Protein AF-A0A183A0C7-F1 (afdb_monomer_lite)

pLDDT: mean 89.94, std 7.43, range [54.19, 96.56]

Radius of gyration: 17.87 Å; chains: 1; bounding box: 34×26×5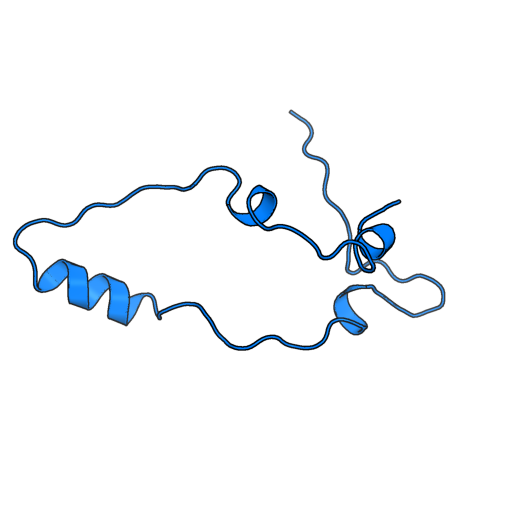0 Å

Structure (mmCIF, N/CA/C/O backbone):
data_AF-A0A183A0C7-F1
#
_entry.id   AF-A0A183A0C7-F1
#
loop_
_atom_site.group_PDB
_atom_site.id
_atom_site.type_symbol
_atom_site.label_atom_id
_atom_site.label_alt_id
_atom_site.label_comp_id
_atom_site.label_asym_id
_atom_site.label_entity_id
_atom_site.label_seq_id
_atom_site.pdbx_PDB_ins_code
_atom_site.Cartn_x
_atom_site.Cartn_y
_atom_site.Cartn_z
_atom_site.occupancy
_atom_site.B_iso_or_equiv
_atom_site.auth_seq_id
_atom_site.auth_comp_id
_atom_site.auth_asym_id
_atom_site.auth_atom_id
_atom_site.pdbx_PDB_model_num
ATOM 1 N N . MET A 1 1 ? -13.758 16.977 -13.939 1.00 60.50 1 MET A N 1
ATOM 2 C CA . MET A 1 1 ? -12.419 16.881 -13.318 1.00 60.50 1 MET A CA 1
ATOM 3 C C . MET A 1 1 ? -11.737 15.660 -13.904 1.00 60.50 1 MET A C 1
ATOM 5 O O . MET A 1 1 ? -12.306 14.581 -13.811 1.00 60.50 1 MET A O 1
ATOM 9 N N . THR A 1 2 ? -10.591 15.826 -14.556 1.00 70.00 2 THR A N 1
ATOM 10 C CA . THR A 1 2 ? -9.851 14.711 -15.164 1.00 70.00 2 THR A CA 1
ATOM 11 C C . THR A 1 2 ? -8.752 14.284 -14.197 1.00 70.00 2 THR A C 1
ATOM 13 O O . THR A 1 2 ? -7.910 15.103 -13.841 1.00 70.00 2 THR A O 1
ATOM 16 N N . ARG A 1 3 ? -8.780 13.027 -13.740 1.00 79.25 3 ARG A N 1
ATOM 17 C CA . ARG A 1 3 ? -7.747 12.427 -12.883 1.00 79.25 3 ARG A CA 1
ATOM 18 C C . ARG A 1 3 ? -6.752 11.683 -13.766 1.00 79.25 3 ARG A C 1
ATOM 20 O O . ARG A 1 3 ? -7.165 10.859 -14.575 1.00 79.25 3 ARG A O 1
ATOM 27 N N . VAL A 1 4 ? -5.461 11.959 -13.600 1.00 82.94 4 VAL A N 1
ATOM 28 C CA . VAL A 1 4 ? -4.402 11.211 -14.289 1.00 82.94 4 VAL A CA 1
ATOM 29 C C . VAL A 1 4 ? -4.306 9.819 -13.666 1.00 82.94 4 VAL A C 1
ATOM 31 O O . VAL A 1 4 ? -4.173 9.684 -12.450 1.00 82.94 4 VAL A O 1
ATOM 34 N N . THR A 1 5 ? -4.404 8.781 -14.493 1.00 82.88 5 THR A N 1
ATOM 35 C CA . THR A 1 5 ? -4.238 7.383 -14.084 1.00 82.88 5 THR A CA 1
ATOM 36 C C . THR A 1 5 ? -3.121 6.753 -14.898 1.00 82.88 5 THR A C 1
ATOM 38 O O . THR A 1 5 ? -3.144 6.829 -16.124 1.00 82.88 5 THR A O 1
ATOM 41 N N . PHE A 1 6 ? -2.168 6.118 -14.221 1.00 86.81 6 PHE A N 1
ATOM 42 C CA . PHE A 1 6 ? -1.114 5.347 -14.872 1.00 86.81 6 PHE A CA 1
ATOM 43 C C . PHE A 1 6 ? -1.620 3.931 -15.149 1.00 86.81 6 PHE A C 1
ATOM 45 O O . PHE A 1 6 ? -2.072 3.245 -14.231 1.00 86.81 6 PHE A O 1
ATOM 52 N N . ASP A 1 7 ? -1.553 3.498 -16.407 1.00 90.25 7 ASP A N 1
ATOM 53 C CA . ASP A 1 7 ? -1.866 2.120 -16.777 1.00 90.25 7 ASP A CA 1
ATOM 54 C C . ASP A 1 7 ? -0.631 1.233 -16.576 1.00 90.25 7 ASP A C 1
ATOM 56 O O . ASP A 1 7 ? 0.123 0.945 -17.503 1.00 90.25 7 ASP A O 1
ATOM 60 N N . CYS A 1 8 ? -0.413 0.798 -15.336 1.00 90.31 8 CYS A N 1
ATOM 61 C CA . CYS A 1 8 ? 0.694 -0.097 -14.991 1.00 90.31 8 CYS A CA 1
ATOM 62 C C . CYS A 1 8 ? 0.525 -1.526 -15.553 1.00 90.31 8 CYS A C 1
ATOM 64 O O . CYS A 1 8 ? 1.436 -2.348 -15.412 1.00 90.31 8 CYS A O 1
ATOM 66 N N . ALA A 1 9 ? -0.628 -1.836 -16.160 1.00 92.69 9 ALA A N 1
ATOM 67 C CA . ALA A 1 9 ? -0.902 -3.100 -16.839 1.00 92.69 9 ALA A CA 1
ATOM 68 C C . ALA A 1 9 ? -0.642 -3.026 -18.355 1.00 92.69 9 ALA A C 1
ATOM 70 O O . ALA A 1 9 ? -0.589 -4.071 -19.013 1.00 92.69 9 ALA A O 1
ATOM 71 N N . ALA A 1 10 ? -0.445 -1.823 -18.908 1.00 93.31 10 ALA A N 1
ATOM 72 C CA . ALA A 1 10 ? -0.066 -1.641 -20.299 1.00 93.31 10 ALA A CA 1
ATOM 73 C C . ALA A 1 10 ? 1.247 -2.373 -20.597 1.00 93.31 10 ALA A C 1
ATOM 75 O O . ALA A 1 10 ? 2.220 -2.303 -19.841 1.00 93.31 10 ALA A O 1
ATOM 76 N N . LYS A 1 11 ? 1.269 -3.084 -21.727 1.00 93.62 11 LYS A N 1
ATOM 77 C CA . LYS A 1 11 ? 2.426 -3.871 -22.150 1.00 93.62 11 LYS A CA 1
ATOM 78 C C . LYS A 1 11 ? 3.257 -3.106 -23.167 1.00 93.62 11 LYS A C 1
ATOM 80 O O . LYS A 1 11 ? 2.743 -2.688 -24.201 1.00 93.62 11 LYS A O 1
ATOM 85 N N . TYR A 1 12 ? 4.559 -3.037 -22.926 1.00 89.31 12 TYR A N 1
ATOM 86 C CA . TYR A 1 12 ? 5.557 -2.622 -23.904 1.00 89.31 12 TYR A CA 1
ATOM 87 C C . TYR A 1 12 ? 6.571 -3.749 -24.088 1.00 89.31 12 TYR A C 1
ATOM 89 O O . TYR A 1 12 ? 7.042 -4.334 -23.115 1.00 89.31 12 TYR A O 1
ATOM 97 N N . ALA A 1 13 ? 6.861 -4.107 -25.341 1.00 93.19 13 ALA A N 1
ATOM 98 C CA . ALA A 1 13 ? 7.706 -5.259 -25.673 1.00 93.19 13 ALA A CA 1
ATOM 99 C C . ALA A 1 13 ? 7.287 -6.563 -24.945 1.00 93.19 13 ALA A C 1
ATOM 101 O O . ALA A 1 13 ? 8.124 -7.366 -24.542 1.00 93.19 13 ALA A O 1
ATOM 102 N N . GLY A 1 14 ? 5.976 -6.761 -24.756 1.00 93.56 14 GLY A N 1
ATOM 103 C CA . GLY A 1 14 ? 5.412 -7.936 -24.080 1.00 93.56 14 GLY A CA 1
ATOM 104 C C . GLY A 1 14 ? 5.464 -7.908 -22.548 1.00 93.56 14 GLY A C 1
ATOM 105 O O . GLY A 1 14 ? 5.060 -8.887 -21.927 1.00 93.56 14 GLY A O 1
ATOM 106 N N . LEU A 1 15 ? 5.918 -6.812 -21.936 1.00 92.06 15 LEU A N 1
ATOM 107 C CA . LEU A 1 15 ? 6.115 -6.679 -20.491 1.00 92.06 15 LEU A CA 1
ATOM 108 C C . LEU A 1 15 ? 5.270 -5.534 -19.926 1.00 92.06 15 LEU A C 1
ATOM 110 O O . LEU A 1 15 ? 5.242 -4.459 -20.522 1.00 92.06 15 LEU A O 1
ATOM 114 N N . ALA A 1 16 ? 4.629 -5.743 -18.775 1.00 92.50 16 ALA A N 1
ATOM 115 C CA . ALA A 1 16 ? 3.987 -4.681 -17.998 1.00 92.50 16 ALA A CA 1
ATOM 116 C C . ALA A 1 16 ? 4.765 -4.384 -16.707 1.00 92.50 16 ALA A C 1
ATOM 118 O O . ALA A 1 16 ? 5.503 -5.235 -16.202 1.00 92.50 16 ALA A O 1
ATOM 119 N N . LEU A 1 17 ? 4.570 -3.188 -16.140 1.00 91.25 17 LEU A N 1
ATOM 120 C CA . LEU A 1 17 ? 5.180 -2.818 -14.859 1.00 91.25 17 LEU A CA 1
ATOM 121 C C . LEU A 1 17 ? 4.704 -3.751 -13.736 1.00 91.25 17 LEU A C 1
ATOM 123 O O . LEU A 1 17 ? 5.528 -4.253 -12.973 1.00 91.25 17 LEU A O 1
ATOM 127 N N . ASN A 1 18 ? 3.400 -4.046 -13.683 1.00 92.69 18 ASN A N 1
ATOM 128 C CA . ASN A 1 18 ? 2.809 -4.935 -12.676 1.00 92.69 18 ASN A CA 1
ATOM 129 C C . ASN A 1 18 ? 3.422 -6.348 -12.672 1.00 92.69 18 ASN A C 1
ATOM 131 O O . ASN A 1 18 ? 3.525 -6.955 -11.610 1.00 92.69 18 ASN A O 1
ATOM 135 N N . ASP A 1 19 ? 3.884 -6.844 -13.825 1.00 93.19 19 ASP A N 1
ATOM 136 C CA . ASP A 1 19 ? 4.490 -8.179 -13.954 1.00 93.19 19 ASP A CA 1
ATOM 137 C C . ASP A 1 19 ? 5.916 -8.245 -13.372 1.00 93.19 19 ASP A C 1
ATOM 139 O O . ASP A 1 19 ? 6.484 -9.326 -13.214 1.00 93.19 19 ASP A O 1
ATOM 143 N N . ARG A 1 20 ? 6.536 -7.089 -13.098 1.00 91.12 20 ARG A N 1
ATOM 144 C CA . ARG A 1 20 ? 7.929 -6.970 -12.635 1.00 91.12 20 ARG A CA 1
ATOM 145 C C . ARG A 1 20 ? 8.055 -6.573 -11.167 1.00 91.12 20 ARG A C 1
ATOM 147 O O . ARG A 1 20 ? 9.172 -6.537 -10.651 1.00 91.12 20 ARG A O 1
ATOM 154 N N . LEU A 1 21 ? 6.942 -6.275 -10.498 1.00 90.88 21 LEU A N 1
ATOM 155 C CA . LEU A 1 21 ? 6.935 -5.934 -9.081 1.00 90.88 21 LEU A CA 1
ATOM 156 C C . LEU A 1 21 ? 7.114 -7.192 -8.229 1.00 90.88 21 LEU A C 1
ATOM 158 O O . LEU A 1 21 ? 6.436 -8.199 -8.421 1.00 90.88 21 LEU A O 1
ATOM 162 N N . LEU A 1 22 ? 8.015 -7.117 -7.249 1.00 92.12 22 LEU A N 1
ATOM 163 C CA . LEU A 1 22 ? 8.123 -8.156 -6.232 1.00 92.12 22 LEU A CA 1
ATOM 164 C C . LEU A 1 22 ? 6.951 -8.022 -5.250 1.00 92.12 22 LEU A C 1
ATOM 166 O O . LEU A 1 22 ? 6.654 -6.904 -4.815 1.00 92.12 22 LEU A O 1
ATOM 170 N N . PRO A 1 23 ? 6.291 -9.130 -4.870 1.00 91.31 23 PRO A N 1
ATOM 171 C CA . PRO A 1 23 ? 5.233 -9.079 -3.876 1.00 91.31 23 PRO A CA 1
ATOM 172 C C . PRO A 1 23 ? 5.809 -8.630 -2.529 1.00 91.31 23 PRO A C 1
ATOM 174 O O . PRO A 1 23 ? 6.808 -9.166 -2.047 1.00 91.31 23 PRO A O 1
ATOM 177 N N . GLY A 1 2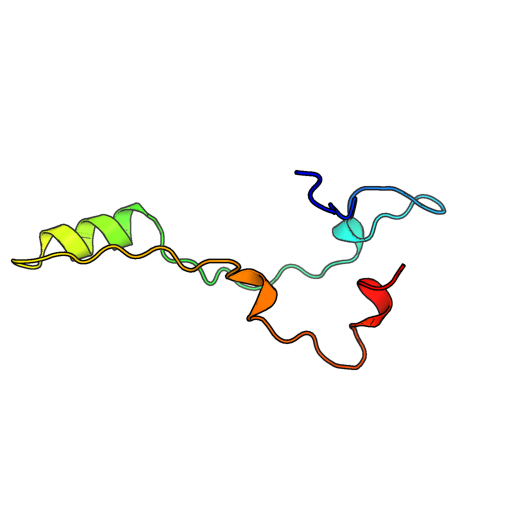4 ? 5.168 -7.631 -1.927 1.00 90.25 24 GLY A N 1
ATOM 178 C CA . GLY A 1 24 ? 5.472 -7.190 -0.571 1.00 90.25 24 GLY A CA 1
ATOM 179 C C . GLY A 1 24 ? 4.763 -8.043 0.489 1.00 90.25 24 GLY A C 1
ATOM 180 O O . GLY A 1 24 ? 3.835 -8.791 0.173 1.00 90.25 24 GLY A O 1
ATOM 181 N N . PRO A 1 25 ? 5.165 -7.920 1.763 1.00 94.56 25 PRO A N 1
ATOM 182 C CA . PRO A 1 25 ? 4.433 -8.524 2.870 1.00 94.56 25 PRO A CA 1
ATOM 183 C C . PRO A 1 25 ? 3.021 -7.931 2.996 1.00 94.56 25 PRO A C 1
ATOM 185 O O . PRO A 1 25 ? 2.775 -6.776 2.645 1.00 94.56 25 PRO A O 1
ATOM 188 N N . HIS A 1 26 ? 2.090 -8.710 3.547 1.00 92.44 26 HIS A N 1
ATOM 189 C CA . HIS A 1 26 ? 0.756 -8.218 3.881 1.00 92.44 26 HIS A CA 1
ATOM 190 C C . HIS A 1 26 ? 0.829 -7.319 5.123 1.00 92.44 26 HIS A C 1
ATOM 192 O O . HIS A 1 26 ? 1.126 -7.795 6.215 1.00 92.44 26 HIS A O 1
ATOM 198 N N . LEU A 1 27 ? 0.586 -6.018 4.944 1.00 91.56 27 LEU A N 1
ATOM 199 C CA . LEU A 1 27 ? 0.675 -5.011 6.013 1.00 91.56 27 LEU A CA 1
ATOM 200 C C . LEU A 1 27 ? -0.696 -4.559 6.536 1.00 91.56 27 LEU A C 1
ATOM 202 O O . LEU A 1 27 ? -0.775 -3.837 7.528 1.00 91.56 27 LEU A O 1
ATOM 206 N N . THR A 1 28 ? -1.782 -4.951 5.871 1.00 92.50 28 THR A N 1
ATOM 207 C CA . THR A 1 28 ? -3.139 -4.573 6.271 1.00 92.50 28 THR A CA 1
ATOM 208 C C . THR A 1 28 ? -3.671 -5.522 7.339 1.00 92.50 28 THR A C 1
ATOM 210 O O . THR A 1 28 ? -3.510 -6.732 7.242 1.00 92.50 28 THR A O 1
ATOM 213 N N . THR A 1 29 ? -4.334 -4.979 8.358 1.00 93.56 29 THR A N 1
ATOM 214 C CA . THR A 1 29 ? -5.163 -5.788 9.266 1.00 93.56 29 THR A CA 1
ATOM 215 C C . THR A 1 29 ? -6.465 -6.153 8.554 1.00 93.56 29 THR A C 1
ATOM 217 O O . THR A 1 29 ? -6.966 -5.364 7.748 1.00 93.56 29 THR A O 1
ATOM 220 N N . THR A 1 30 ? -7.034 -7.324 8.839 1.00 95.00 30 THR A N 1
ATOM 221 C CA . THR A 1 30 ? -8.323 -7.693 8.242 1.00 95.00 30 THR A CA 1
ATOM 222 C C . THR A 1 30 ? -9.436 -6.764 8.733 1.00 95.00 30 THR A C 1
ATOM 224 O O . THR A 1 30 ? -9.418 -6.289 9.871 1.00 95.00 30 THR A O 1
ATOM 227 N N . LEU A 1 31 ? -10.451 -6.522 7.897 1.00 94.38 31 LEU A N 1
ATOM 228 C CA . LEU A 1 31 ? -11.575 -5.664 8.286 1.00 94.38 31 LEU A CA 1
ATOM 229 C C . LEU A 1 31 ? -12.306 -6.207 9.525 1.00 94.38 31 LEU A C 1
ATOM 231 O O . LEU A 1 31 ? -12.708 -5.434 10.388 1.00 94.38 31 LEU A O 1
ATOM 235 N N . ILE A 1 32 ? -12.433 -7.532 9.640 1.00 96.56 32 ILE A N 1
ATOM 236 C CA . ILE A 1 32 ? -13.085 -8.181 10.784 1.00 96.56 32 ILE A CA 1
ATOM 237 C C . ILE A 1 32 ? -12.333 -7.866 12.078 1.00 96.56 32 ILE A C 1
ATOM 239 O O . ILE A 1 32 ? -12.951 -7.454 13.053 1.00 96.56 32 ILE A O 1
ATOM 243 N N . GLU A 1 33 ? -11.006 -7.991 12.094 1.00 95.25 33 GLU A N 1
ATOM 244 C CA . GLU A 1 33 ? -10.203 -7.654 13.275 1.00 95.25 33 GLU A CA 1
ATOM 245 C C . GLU A 1 33 ? -10.322 -6.174 13.657 1.00 95.25 33 GLU A C 1
ATOM 247 O O . GLU A 1 33 ? -10.388 -5.854 14.846 1.00 95.25 33 GLU A O 1
ATOM 252 N N . VAL A 1 34 ? -10.382 -5.269 12.672 1.00 94.56 34 VAL A N 1
ATOM 253 C CA . VAL A 1 34 ? -10.606 -3.834 12.916 1.00 94.56 34 VAL A CA 1
ATOM 254 C C . VAL A 1 34 ? -11.972 -3.603 13.567 1.00 94.56 34 VAL A C 1
ATOM 256 O O . VAL A 1 34 ? -12.052 -2.949 14.607 1.00 94.56 34 VAL A O 1
ATOM 259 N 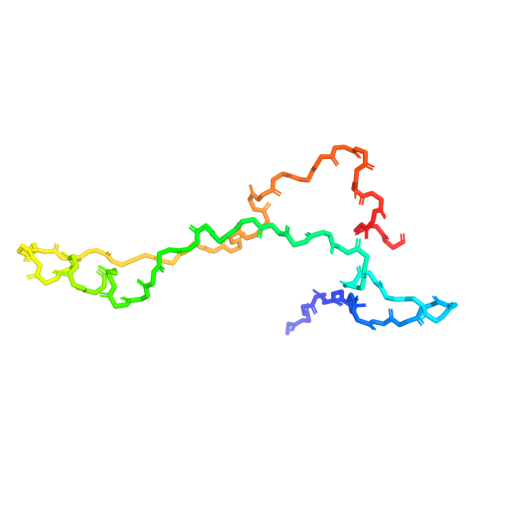N . LEU A 1 35 ? -13.036 -4.185 13.009 1.00 95.00 35 LEU A N 1
ATOM 260 C CA . LEU A 1 35 ? -14.397 -4.045 13.531 1.00 95.00 35 LEU A CA 1
ATOM 261 C C . LEU A 1 35 ? -14.543 -4.663 14.926 1.00 95.00 35 LEU A C 1
ATOM 263 O O . LEU A 1 35 ? -15.130 -4.042 15.808 1.00 95.00 35 LEU A O 1
ATOM 267 N N . CYS A 1 36 ? -13.952 -5.835 15.169 1.00 95.69 36 CYS A N 1
ATOM 268 C CA . CYS A 1 36 ? -13.942 -6.456 16.492 1.00 95.69 36 CYS A CA 1
ATOM 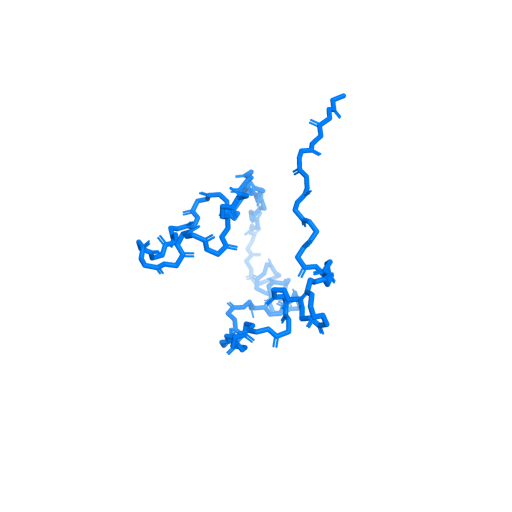269 C C . CYS A 1 36 ? -13.327 -5.529 17.549 1.00 95.69 36 CYS A C 1
ATOM 271 O O . CYS A 1 36 ? -13.876 -5.405 18.638 1.00 95.69 36 CYS A O 1
ATOM 273 N N . ARG A 1 37 ? -12.230 -4.825 17.237 1.00 94.06 37 ARG A N 1
ATOM 274 C CA . ARG A 1 37 ? -11.616 -3.862 18.171 1.00 94.06 37 ARG A CA 1
ATOM 275 C C . ARG A 1 37 ? -12.505 -2.648 18.433 1.00 94.06 37 ARG A C 1
ATOM 277 O O . ARG A 1 37 ? -12.539 -2.175 19.564 1.00 94.06 37 ARG A O 1
ATOM 284 N N . PHE A 1 38 ? -13.248 -2.175 17.432 1.00 94.88 38 PHE A N 1
ATOM 285 C CA . PHE A 1 38 ? -14.222 -1.092 17.619 1.00 94.88 38 PHE A CA 1
ATOM 286 C C . PHE A 1 38 ? -15.360 -1.491 18.564 1.00 94.88 38 PHE A C 1
ATOM 288 O O . PHE A 1 38 ? -15.855 -0.640 19.296 1.00 94.88 38 PHE A O 1
ATOM 295 N N . LEU A 1 39 ? -15.733 -2.774 18.596 1.00 93.25 39 LEU A N 1
ATOM 296 C CA . LEU A 1 39 ? -16.767 -3.300 19.494 1.00 93.25 39 LEU A CA 1
ATOM 297 C C . LEU A 1 39 ? -16.296 -3.491 20.945 1.00 93.25 39 LEU A C 1
ATOM 299 O O . LEU A 1 39 ? -17.130 -3.616 21.837 1.00 93.25 39 LEU A O 1
ATOM 303 N N . LEU A 1 40 ? -14.983 -3.533 21.198 1.00 94.44 40 LEU A N 1
ATOM 304 C CA . LEU A 1 40 ? -14.428 -3.671 22.552 1.00 94.44 40 LEU A CA 1
ATOM 305 C C . LEU A 1 40 ? -14.356 -2.336 23.311 1.00 94.44 40 LEU A C 1
ATOM 307 O O . LEU A 1 40 ? -14.260 -2.333 24.537 1.00 94.44 40 LEU A O 1
ATOM 311 N N . GLY A 1 41 ? -14.358 -1.209 22.597 1.00 89.81 41 GLY A N 1
ATOM 312 C CA . GLY A 1 41 ? -14.299 0.131 23.180 1.00 89.81 41 GLY A CA 1
ATOM 313 C C . GLY A 1 41 ? -15.683 0.746 23.384 1.00 89.81 41 GLY A C 1
ATOM 314 O O . GLY A 1 41 ? -16.649 0.381 22.724 1.00 89.81 41 GLY A O 1
ATOM 315 N N . SER A 1 42 ? -15.780 1.739 24.270 1.00 94.00 42 SER A N 1
ATOM 316 C CA . SER A 1 42 ? -17.002 2.543 24.430 1.00 94.00 42 SER A CA 1
ATOM 317 C C . SER A 1 42 ? -17.213 3.555 23.297 1.00 94.00 42 SER A C 1
ATOM 319 O O . SER A 1 42 ? -18.326 4.038 23.103 1.00 94.00 42 SER A O 1
ATOM 321 N N . VAL A 1 43 ? -16.148 3.893 22.563 1.00 94.12 43 VAL A N 1
ATOM 322 C CA . VAL A 1 43 ? -16.137 4.870 21.469 1.00 94.12 43 VAL A CA 1
ATOM 323 C C . VAL A 1 43 ? -15.211 4.370 20.361 1.00 94.12 43 VAL A C 1
ATOM 325 O O . VAL A 1 43 ? -14.098 3.924 20.637 1.00 94.12 43 VAL A O 1
ATOM 328 N N . ALA A 1 44 ? -15.650 4.501 19.109 1.00 93.25 44 ALA A N 1
ATOM 329 C CA . ALA A 1 44 ? -14.847 4.241 17.919 1.00 93.25 44 ALA A CA 1
ATOM 330 C C . ALA A 1 44 ? -14.683 5.528 17.097 1.00 93.25 44 ALA A C 1
ATOM 332 O O . ALA A 1 44 ? -15.623 6.313 16.972 1.00 93.25 44 ALA A O 1
ATOM 333 N N . ALA A 1 45 ? -13.495 5.731 16.525 1.00 91.81 45 ALA A N 1
ATOM 334 C CA . ALA A 1 45 ? -13.202 6.843 15.627 1.00 91.81 45 ALA A CA 1
ATOM 335 C C . ALA A 1 45 ? -12.896 6.313 14.224 1.00 91.81 45 ALA A C 1
ATOM 337 O O . ALA A 1 45 ? -12.117 5.373 14.063 1.00 91.81 45 ALA A O 1
ATOM 338 N N . ALA A 1 46 ? -13.496 6.941 13.218 1.00 92.94 46 ALA A N 1
ATOM 339 C CA . ALA A 1 46 ? -13.246 6.664 11.813 1.00 92.94 46 ALA A CA 1
ATOM 340 C C . ALA A 1 46 ? -12.806 7.957 11.126 1.00 92.94 46 ALA A C 1
ATOM 342 O O . ALA A 1 46 ? -13.430 9.004 11.302 1.00 92.94 46 ALA A O 1
ATOM 343 N N . ILE A 1 47 ? -11.724 7.879 10.358 1.00 92.62 47 ILE A N 1
ATOM 344 C CA . ILE A 1 47 ? -11.183 8.989 9.580 1.00 92.62 47 ILE A CA 1
ATOM 345 C C . ILE A 1 47 ? -10.701 8.457 8.236 1.00 92.62 47 ILE A C 1
ATOM 347 O O . ILE A 1 47 ? -10.191 7.339 8.157 1.00 92.62 47 ILE A O 1
AT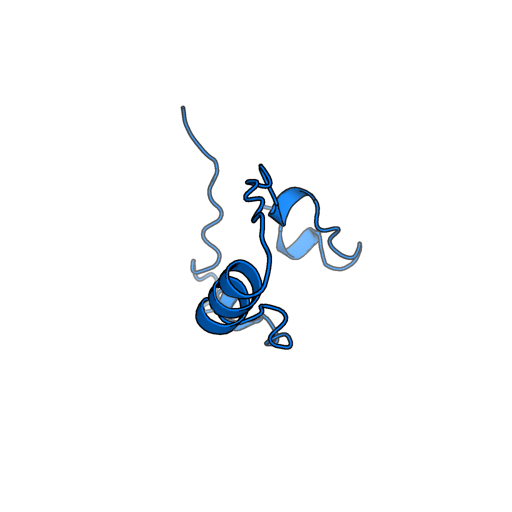OM 351 N N . ASP A 1 48 ? -10.872 9.264 7.196 1.00 93.94 48 ASP A N 1
ATOM 352 C CA . ASP A 1 48 ? -10.321 8.996 5.874 1.00 93.94 48 ASP A CA 1
ATOM 353 C C . ASP A 1 48 ? -9.006 9.763 5.684 1.00 93.94 48 ASP A C 1
ATOM 355 O O . ASP A 1 48 ? -8.906 10.939 6.046 1.00 93.94 48 ASP A O 1
ATOM 359 N N . ILE A 1 49 ? -7.995 9.097 5.122 1.00 92.75 49 ILE A N 1
ATOM 360 C CA . ILE A 1 49 ? -6.711 9.723 4.788 1.00 92.75 49 ILE A CA 1
ATOM 361 C C . ILE A 1 49 ? -6.733 10.048 3.301 1.00 92.75 49 ILE A C 1
ATOM 363 O O . ILE A 1 49 ? -6.517 9.180 2.451 1.00 92.75 49 ILE A O 1
ATOM 367 N N . GLN A 1 50 ? -6.955 11.325 2.996 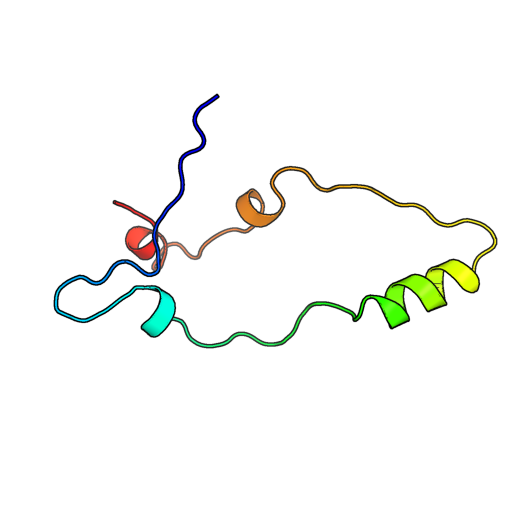1.00 93.50 50 GLN A N 1
ATOM 368 C CA . GLN A 1 50 ? -6.906 11.812 1.624 1.00 93.50 50 GLN A CA 1
ATOM 369 C C . GLN A 1 50 ? -5.527 11.547 1.015 1.00 93.50 50 GLN A C 1
ATOM 371 O O . GLN A 1 50 ? -4.499 11.799 1.643 1.00 93.50 50 GLN A O 1
ATOM 376 N N . GLU A 1 51 ? -5.512 11.030 -0.215 1.00 89.69 51 GLU A N 1
ATOM 377 C CA . GLU A 1 51 ? -4.285 10.783 -0.978 1.00 89.69 51 GLU A CA 1
ATOM 378 C C . GLU A 1 51 ? -3.245 9.928 -0.219 1.00 89.69 51 GLU A C 1
ATOM 380 O O . GLU A 1 51 ? -2.038 10.167 -0.284 1.00 89.69 51 GLU A O 1
ATOM 385 N N . MET A 1 52 ? -3.698 8.905 0.520 1.00 92.62 52 MET A N 1
ATOM 386 C CA . MET A 1 52 ? -2.845 8.039 1.353 1.00 92.62 52 MET A CA 1
ATOM 387 C C . MET A 1 52 ? -1.567 7.558 0.639 1.00 92.62 52 MET A C 1
ATOM 389 O O . MET A 1 52 ? -0.484 7.595 1.219 1.00 92.62 52 MET A O 1
ATOM 393 N N . PHE A 1 53 ? -1.660 7.146 -0.630 1.00 88.50 53 PHE A N 1
ATOM 394 C CA . PHE A 1 53 ? -0.502 6.655 -1.386 1.00 88.50 53 PHE A CA 1
ATOM 395 C C . PHE A 1 53 ? 0.491 7.755 -1.785 1.00 88.50 53 PHE A C 1
ATOM 397 O O . PHE A 1 53 ? 1.677 7.466 -1.916 1.00 88.50 53 PHE A O 1
ATOM 404 N N . GLN A 1 54 ? 0.053 9.010 -1.933 1.00 88.38 54 GLN A N 1
ATOM 405 C CA . GLN A 1 54 ? 0.953 10.129 -2.249 1.00 88.38 54 GLN A CA 1
ATOM 406 C C . GLN A 1 54 ? 1.873 10.484 -1.074 1.00 88.38 54 GLN A C 1
ATOM 408 O O . GLN A 1 54 ? 2.943 11.056 -1.273 1.00 88.38 54 GLN A O 1
ATOM 413 N N . HIS A 1 55 ? 1.489 10.099 0.146 1.00 90.88 55 HIS A N 1
ATOM 414 C CA . HIS A 1 55 ? 2.306 10.262 1.346 1.00 90.88 55 HIS A CA 1
ATOM 415 C C . HIS A 1 55 ? 3.417 9.202 1.470 1.00 90.88 55 HIS A C 1
ATOM 417 O O . HIS A 1 55 ? 4.266 9.301 2.358 1.00 90.88 55 HIS A O 1
ATOM 423 N N . VAL A 1 56 ? 3.449 8.194 0.589 1.00 91.19 56 VAL A N 1
ATOM 424 C CA . VAL A 1 56 ? 4.486 7.154 0.586 1.00 91.19 56 VAL A CA 1
ATOM 425 C C . VAL A 1 56 ? 5.680 7.605 -0.255 1.00 91.19 56 VAL A C 1
ATOM 427 O O . VAL A 1 56 ? 5.564 7.878 -1.449 1.00 91.19 56 VAL A O 1
ATOM 430 N N . LYS A 1 57 ? 6.870 7.649 0.357 1.00 92.81 57 LYS A N 1
ATOM 431 C CA . LYS A 1 57 ? 8.105 8.008 -0.350 1.00 92.81 57 LYS A CA 1
ATOM 432 C C . LYS A 1 57 ? 8.643 6.822 -1.151 1.00 92.81 57 LYS A C 1
ATOM 434 O O . LYS A 1 57 ? 8.964 5.778 -0.590 1.00 92.81 57 LYS A O 1
ATOM 439 N N . VAL A 1 58 ? 8.830 7.030 -2.450 1.00 91.56 58 VAL A N 1
ATOM 440 C CA . VAL A 1 58 ? 9.494 6.069 -3.342 1.00 91.56 58 VAL A CA 1
ATOM 441 C C . VAL A 1 58 ? 11.018 6.227 -3.229 1.00 91.56 58 VAL A C 1
ATOM 443 O O . VAL A 1 58 ? 11.504 7.367 -3.268 1.00 91.56 58 VAL A O 1
ATOM 446 N N . PRO A 1 59 ? 11.791 5.130 -3.095 1.00 93.25 59 PRO A N 1
ATOM 447 C CA . PRO A 1 59 ? 13.253 5.181 -3.101 1.00 93.25 59 PRO A CA 1
ATOM 448 C C . PRO A 1 59 ? 13.797 5.885 -4.351 1.00 93.25 59 PRO A C 1
ATOM 450 O O . PRO A 1 59 ? 13.292 5.661 -5.449 1.00 93.25 59 PRO A O 1
ATOM 453 N N . GLU A 1 60 ? 14.844 6.708 -4.209 1.00 92.19 60 GLU A N 1
ATOM 454 C CA . GLU A 1 60 ? 15.372 7.536 -5.313 1.00 92.19 60 GLU A CA 1
ATOM 455 C C . GLU A 1 60 ? 15.680 6.721 -6.580 1.00 92.19 60 GLU A C 1
ATOM 457 O O . GLU A 1 60 ? 15.259 7.104 -7.667 1.00 92.19 60 GLU A O 1
ATOM 462 N N . GLY A 1 61 ? 16.318 5.554 -6.436 1.00 93.56 61 GLY A N 1
ATOM 463 C CA . GLY A 1 61 ? 16.672 4.677 -7.561 1.00 93.56 61 GLY A CA 1
ATOM 464 C C . GLY A 1 61 ? 15.501 3.941 -8.227 1.00 93.56 61 GLY A C 1
ATOM 465 O O . GLY A 1 61 ? 15.726 3.199 -9.174 1.00 93.56 61 GLY A O 1
ATOM 466 N N . GLN A 1 62 ? 14.269 4.100 -7.735 1.00 89.50 62 GLN A N 1
ATOM 467 C CA . GLN A 1 62 ? 13.067 3.456 -8.286 1.00 89.50 62 GLN A CA 1
ATOM 468 C C . GLN A 1 62 ? 12.060 4.459 -8.857 1.00 89.50 62 GLN A C 1
ATOM 470 O O . GLN A 1 62 ? 11.082 4.054 -9.480 1.00 89.50 62 GLN A O 1
ATOM 475 N N . LYS A 1 63 ? 12.285 5.767 -8.679 1.00 88.88 63 LYS A N 1
ATOM 476 C CA . LYS A 1 63 ? 11.353 6.804 -9.145 1.00 88.88 63 LYS A CA 1
ATOM 477 C C . LYS A 1 63 ? 11.143 6.777 -10.656 1.00 88.88 63 LYS A C 1
ATOM 479 O O . LYS A 1 63 ? 10.041 7.073 -11.099 1.00 88.88 63 LYS A O 1
ATOM 484 N N . ASP A 1 64 ? 12.163 6.392 -11.422 1.00 87.62 64 ASP A N 1
ATOM 485 C CA . ASP A 1 64 ? 12.085 6.298 -12.884 1.00 87.62 64 ASP A CA 1
ATOM 486 C C . ASP A 1 64 ? 11.060 5.265 -13.360 1.00 87.62 64 ASP A C 1
ATOM 488 O O . ASP A 1 64 ? 10.447 5.464 -14.399 1.00 87.62 64 ASP A O 1
ATOM 492 N N . ALA A 1 65 ? 10.783 4.219 -12.573 1.00 84.31 65 ALA A N 1
ATOM 493 C CA . ALA A 1 65 ? 9.735 3.249 -12.899 1.00 84.31 65 ALA A CA 1
ATOM 494 C C . ALA A 1 65 ? 8.318 3.854 -12.862 1.00 84.31 65 ALA A C 1
ATOM 496 O O . ALA A 1 65 ? 7.374 3.251 -13.363 1.00 84.31 65 ALA A O 1
ATOM 497 N N . LEU A 1 66 ? 8.172 5.032 -12.247 1.00 82.38 66 LEU A N 1
ATOM 498 C CA . LEU A 1 66 ? 6.930 5.796 -12.148 1.00 82.38 66 LEU A CA 1
ATOM 499 C C . LEU A 1 66 ? 6.976 7.084 -12.987 1.00 82.38 66 LEU A C 1
ATOM 501 O O . LEU A 1 66 ? 6.043 7.887 -12.922 1.00 82.38 66 LEU A O 1
ATOM 505 N N . ARG A 1 67 ? 8.061 7.311 -13.741 1.00 72.00 67 ARG A N 1
ATOM 506 C CA . ARG A 1 67 ? 8.178 8.414 -14.698 1.00 72.00 67 ARG A CA 1
ATOM 507 C C . ARG A 1 67 ? 7.708 7.934 -16.072 1.00 72.00 67 ARG A C 1
ATOM 509 O O . ARG A 1 67 ? 7.972 6.800 -16.459 1.00 72.00 67 ARG A O 1
ATOM 516 N N . LEU A 1 68 ? 6.982 8.809 -16.767 1.00 54.19 68 LEU A N 1
ATOM 517 C CA . LEU A 1 68 ? 6.710 8.697 -18.202 1.00 54.19 68 LEU A CA 1
ATOM 518 C C . LEU A 1 68 ? 7.959 9.088 -18.994 1.00 54.19 68 LEU A C 1
ATOM 520 O O . LEU A 1 68 ? 8.603 10.082 -18.581 1.00 54.19 68 LEU A O 1
#

Organism: NCBI:txid27848

Secondary structure (DSSP, 8-state):
-PPP---TT--BTTB-SGGGPPPPP--PPPHHHHHHHHHHSS-------TTGGGGSPPPGGGGGGG--

Foldseek 3Di:
DDDDDDPQVDDDPNDGNVVPDDDDDDPDDDPVVVVVVCVVDPHDDDDDDPPVVVPDDDDPVCVVSVPD

Sequence (68 aa):
MTRVTFDCAAKYAGLALNDRLLPGPHLTTTLIEVLCRFLLGSVAAAIDIQEMFQHVKVPEGQKDALRL